Protein AF-D7KYN3-F1 (afdb_monomer)

Organism: Arabidopsis lyrata subsp. lyrata (NCBI:txid81972)

Secondary structure (DSSP, 8-state):
------B-TTT-PBPPHHHHHS--TTSTTS-GGGS-SS-EE-TT--SSGGGSEEP---SB---TT--SSPPGGGBTTT-SPPPTT---SSHHHHHHTTS---SS-SEEEETTTEEEEEPPP-

InterPro domains:
  IPR015947 PUA-like superfamily [SSF88697] (54-117)
  IPR036987 SRA-YDG superfamily [G3DSA:2.30.280.10] (49-119)
  IP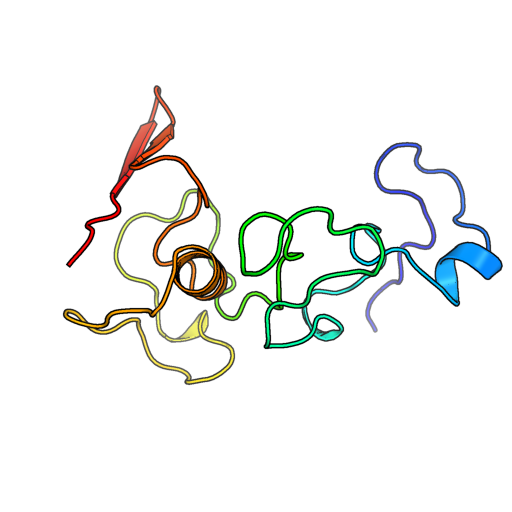R045134 UHRF1/2-like [PTHR14140] (3-115)

Structure (mmCIF, N/CA/C/O backbone):
data_AF-D7KYN3-F1
#
_entry.id   AF-D7KYN3-F1
#
loop_
_atom_site.group_PDB
_atom_site.id
_atom_site.type_symbol
_atom_site.label_atom_id
_atom_site.label_alt_id
_atom_site.label_comp_id
_atom_site.label_asym_id
_atom_site.label_entity_id
_atom_site.label_seq_id
_atom_site.pdbx_PDB_ins_code
_atom_site.Cartn_x
_atom_site.Cartn_y
_atom_site.Cartn_z
_atom_site.occupancy
_atom_site.B_iso_or_equiv
_atom_site.auth_seq_id
_atom_site.auth_comp_id
_atom_site.auth_asym_id
_atom_site.auth_atom_id
_atom_site.pdbx_PDB_model_num
ATOM 1 N N . MET A 1 1 ? 6.213 -23.907 14.308 1.00 33.41 1 MET A N 1
ATOM 2 C CA . MET A 1 1 ? 7.675 -23.742 14.150 1.00 33.41 1 MET A CA 1
ATOM 3 C C . MET A 1 1 ? 7.913 -22.512 13.277 1.00 33.41 1 MET A C 1
ATOM 5 O O . MET A 1 1 ? 7.713 -22.600 12.079 1.00 33.41 1 MET A O 1
ATOM 9 N N . GLY A 1 2 ? 8.235 -21.353 13.855 1.00 41.03 2 GLY A N 1
ATOM 10 C CA . GLY A 1 2 ? 8.515 -20.121 13.103 1.00 41.03 2 GLY A CA 1
ATOM 11 C C . GLY A 1 2 ? 9.428 -19.239 13.943 1.00 41.03 2 GLY A C 1
ATOM 12 O O . GLY A 1 2 ? 9.039 -18.800 15.024 1.00 41.03 2 GLY A O 1
ATOM 13 N N . GLN A 1 3 ? 10.686 -19.107 13.533 1.00 40.59 3 GLN A N 1
ATOM 14 C CA . GLN A 1 3 ? 11.746 -18.542 14.364 1.00 40.59 3 GLN A CA 1
ATOM 15 C C . GLN A 1 3 ? 11.530 -17.036 14.585 1.00 40.59 3 GLN A C 1
ATOM 17 O O . GLN A 1 3 ? 11.563 -16.233 13.656 1.00 40.59 3 GLN A O 1
ATOM 22 N N . ARG A 1 4 ? 11.307 -16.662 15.852 1.00 51.38 4 ARG A N 1
ATOM 23 C CA . ARG A 1 4 ? 11.322 -15.280 16.343 1.00 51.38 4 ARG A CA 1
ATOM 24 C C . ARG A 1 4 ? 12.756 -14.769 16.272 1.00 51.38 4 ARG A C 1
ATOM 26 O O . ARG A 1 4 ? 13.545 -15.055 17.174 1.00 51.38 4 ARG A O 1
ATOM 33 N N . ASN A 1 5 ? 13.107 -14.001 15.250 1.00 56.03 5 ASN A N 1
ATOM 34 C CA . ASN A 1 5 ? 14.398 -13.322 15.244 1.00 56.03 5 ASN A CA 1
ATOM 35 C C . ASN A 1 5 ? 14.364 -12.218 16.311 1.00 56.03 5 ASN A C 1
ATOM 37 O O . ASN A 1 5 ? 13.915 -11.105 16.060 1.00 56.03 5 ASN A O 1
ATOM 41 N N . ARG A 1 6 ? 14.824 -12.539 17.532 1.00 62.91 6 ARG A N 1
ATOM 42 C CA . ARG A 1 6 ? 14.984 -11.610 18.670 1.00 62.91 6 ARG A CA 1
ATOM 43 C C . ARG A 1 6 ? 16.110 -10.594 18.434 1.00 62.91 6 ARG A C 1
ATOM 45 O O . ARG A 1 6 ? 16.716 -10.121 19.388 1.00 62.91 6 ARG A O 1
ATOM 52 N N . SER A 1 7 ? 16.437 -10.283 17.186 1.00 65.50 7 SER A N 1
ATOM 53 C CA . SER A 1 7 ? 17.517 -9.386 16.801 1.00 65.50 7 SER A CA 1
ATOM 54 C C . SER A 1 7 ? 16.970 -8.203 16.007 1.00 65.50 7 SER A C 1
ATOM 56 O O . SER A 1 7 ? 16.038 -8.324 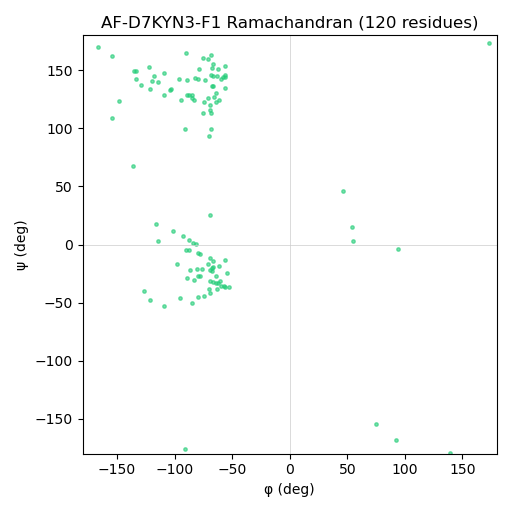15.215 1.00 65.50 7 SER A O 1
ATOM 58 N N . CYS A 1 8 ? 17.520 -7.018 16.254 1.00 57.97 8 CYS A N 1
ATOM 59 C CA . CYS A 1 8 ? 17.110 -5.791 15.584 1.00 57.97 8 CYS A CA 1
ATOM 60 C C . CYS A 1 8 ? 17.441 -5.865 14.084 1.00 57.97 8 CYS A C 1
ATOM 62 O O . CYS A 1 8 ? 18.595 -6.074 13.724 1.00 57.97 8 CYS A O 1
ATOM 64 N N . GLY A 1 9 ? 16.469 -5.622 13.198 1.00 59.72 9 GLY A N 1
ATOM 65 C CA . GLY A 1 9 ? 16.683 -5.666 11.741 1.00 59.72 9 GLY A CA 1
ATOM 66 C C . GLY A 1 9 ? 17.710 -4.655 11.201 1.00 59.72 9 GLY A C 1
ATOM 67 O O . GLY A 1 9 ? 18.234 -4.847 10.111 1.00 59.72 9 GLY A O 1
ATOM 68 N N . THR A 1 10 ? 18.033 -3.604 11.964 1.00 55.38 10 THR A N 1
ATOM 69 C CA . THR A 1 10 ? 18.991 -2.557 11.564 1.00 55.38 10 THR A CA 1
ATOM 70 C C . THR A 1 10 ? 20.400 -2.806 12.097 1.00 55.38 10 THR A C 1
ATOM 72 O O . THR A 1 10 ? 21.364 -2.685 11.353 1.00 55.38 10 THR A O 1
ATOM 75 N N . CYS A 1 11 ? 20.540 -3.154 13.379 1.00 70.38 11 CYS A N 1
ATOM 76 C CA . CYS A 1 11 ? 21.850 -3.300 14.028 1.00 70.38 11 CYS A CA 1
ATOM 77 C C . CYS A 1 11 ? 22.183 -4.734 14.460 1.00 70.38 11 CYS A C 1
ATOM 79 O O . CYS A 1 11 ? 23.226 -4.956 15.063 1.00 70.38 11 CYS A O 1
ATOM 81 N N . ARG A 1 12 ? 21.308 -5.707 14.169 1.00 65.56 12 ARG A N 1
ATOM 82 C CA . ARG A 1 12 ? 21.434 -7.146 14.479 1.00 65.56 12 ARG A CA 1
ATOM 83 C C . ARG A 1 12 ? 21.667 -7.502 15.954 1.00 65.56 12 ARG A C 1
ATOM 85 O O . ARG A 1 12 ? 21.785 -8.681 16.274 1.00 65.56 12 ARG A O 1
ATOM 92 N N . SER A 1 13 ? 21.672 -6.526 16.859 1.00 73.19 13 SER A N 1
ATOM 93 C CA . SER A 1 13 ? 21.781 -6.748 18.299 1.00 73.19 13 SER A CA 1
ATOM 94 C C . SER A 1 13 ? 20.541 -7.443 18.851 1.00 73.19 13 SER A C 1
ATOM 96 O O . SER A 1 13 ? 19.441 -7.292 18.313 1.00 73.19 13 SER A O 1
ATOM 98 N N . VAL A 1 14 ? 20.710 -8.196 19.940 1.00 74.25 14 VAL A N 1
ATOM 99 C CA . VAL A 1 14 ? 19.592 -8.832 20.648 1.00 74.25 14 VAL A CA 1
ATOM 100 C C . VAL A 1 14 ? 18.650 -7.745 21.167 1.00 74.25 14 VAL A C 1
ATOM 102 O O . VAL A 1 14 ? 19.065 -6.821 21.870 1.00 74.25 14 VAL A O 1
ATOM 105 N N . VAL A 1 15 ? 17.373 -7.831 20.798 1.00 67.00 15 VAL A N 1
ATOM 106 C CA . VAL A 1 15 ? 16.354 -6.894 21.257 1.00 67.00 15 VAL A CA 1
ATOM 107 C C . VAL A 1 15 ? 16.086 -7.161 22.732 1.00 67.00 15 VAL A C 1
ATOM 109 O O . VAL A 1 15 ? 15.797 -8.288 23.130 1.00 67.00 15 VAL A O 1
ATOM 112 N N . ARG A 1 16 ? 16.189 -6.106 23.545 1.00 67.19 16 ARG A N 1
ATOM 113 C CA . ARG A 1 16 ? 15.910 -6.174 24.982 1.00 67.19 16 ARG A CA 1
ATOM 114 C C . ARG A 1 16 ? 14.483 -6.652 25.231 1.00 67.19 16 ARG A C 1
ATOM 116 O O . ARG A 1 16 ? 13.560 -6.260 24.523 1.00 67.19 16 ARG A O 1
ATOM 123 N N . GLU A 1 17 ? 14.299 -7.436 26.284 1.00 67.19 17 GLU A N 1
ATOM 124 C CA . GLU A 1 17 ? 13.015 -8.052 26.638 1.00 67.19 17 GLU A CA 1
ATOM 125 C C . GLU A 1 17 ? 11.916 -7.006 26.886 1.00 67.19 17 GLU A C 1
ATOM 127 O O . GLU A 1 17 ? 10.792 -7.170 26.425 1.00 67.19 17 GLU A O 1
ATOM 132 N N . SER A 1 18 ? 12.278 -5.854 27.461 1.00 65.62 18 SER A N 1
ATOM 133 C CA . SER A 1 18 ? 11.396 -4.686 27.613 1.00 65.62 18 SER A CA 1
ATOM 134 C C . SER A 1 18 ? 10.941 -4.059 26.289 1.00 65.62 18 SER A C 1
ATOM 136 O O . SER A 1 18 ? 9.878 -3.451 26.216 1.00 65.62 18 SER A O 1
ATOM 138 N N . MET A 1 19 ? 11.737 -4.198 25.227 1.00 62.06 19 MET A N 1
ATOM 139 C CA . MET A 1 19 ? 11.387 -3.751 23.876 1.00 62.06 19 MET A CA 1
ATOM 140 C C . MET A 1 19 ? 10.594 -4.815 23.108 1.00 62.06 19 MET A C 1
ATOM 142 O O . MET A 1 19 ? 9.904 -4.471 22.155 1.00 62.06 19 MET A O 1
ATOM 146 N N . ALA A 1 20 ? 10.693 -6.085 23.505 1.00 60.62 20 ALA A N 1
ATOM 147 C CA . ALA A 1 20 ? 9.897 -7.179 22.957 1.00 60.62 20 ALA A CA 1
ATOM 148 C C . ALA A 1 20 ? 8.508 -7.274 23.611 1.00 60.62 20 ALA A C 1
ATOM 150 O O . ALA A 1 20 ? 7.561 -7.679 22.945 1.00 60.62 20 ALA A O 1
ATOM 151 N N . SER A 1 21 ? 8.377 -6.887 24.886 1.00 62.75 21 SER A N 1
ATOM 152 C CA . SER A 1 21 ? 7.103 -6.862 25.616 1.00 62.75 21 SER A CA 1
ATOM 153 C C . SER A 1 21 ? 6.241 -5.637 25.298 1.00 62.75 21 SER A C 1
ATOM 155 O O . SER A 1 21 ? 5.020 -5.721 25.386 1.00 62.75 21 SER A O 1
ATOM 157 N N . ASN A 1 22 ? 6.853 -4.517 24.896 1.00 59.22 22 ASN A N 1
ATOM 158 C CA . ASN A 1 22 ? 6.144 -3.327 24.419 1.00 59.22 22 ASN A CA 1
ATOM 159 C C . ASN A 1 22 ? 6.813 -2.753 23.152 1.00 59.22 22 ASN A C 1
ATOM 161 O O . ASN A 1 22 ? 7.457 -1.694 23.191 1.00 59.22 22 ASN A O 1
ATOM 165 N N . PRO A 1 23 ? 6.750 -3.486 22.025 1.00 57.69 23 PRO A N 1
ATOM 166 C CA . PRO A 1 23 ? 7.386 -3.059 20.794 1.00 57.69 23 PRO A CA 1
ATOM 167 C C . PRO A 1 23 ? 6.695 -1.803 20.265 1.00 57.69 23 PRO A C 1
ATOM 169 O O . PRO A 1 23 ? 5.470 -1.699 20.214 1.00 57.69 23 PRO A O 1
ATOM 172 N N . ARG A 1 24 ? 7.489 -0.824 19.815 1.00 56.53 24 ARG A N 1
ATOM 173 C CA . ARG A 1 24 ? 6.944 0.263 18.986 1.00 56.53 24 ARG A CA 1
ATOM 174 C C . ARG A 1 24 ? 6.270 -0.372 17.769 1.00 56.53 24 ARG A C 1
ATOM 176 O O . ARG A 1 24 ? 6.798 -1.330 17.230 1.00 56.53 24 ARG A O 1
ATOM 183 N N . ILE A 1 25 ? 5.170 0.185 17.277 1.00 53.47 25 ILE A N 1
ATOM 184 C CA . ILE A 1 25 ? 4.396 -0.446 16.187 1.00 53.47 25 ILE A CA 1
ATOM 185 C C . ILE A 1 25 ? 5.180 -0.492 14.853 1.00 53.47 25 ILE A C 1
ATOM 187 O O . ILE A 1 25 ? 4.923 -1.314 13.977 1.00 53.47 25 ILE A O 1
ATOM 191 N N . THR A 1 26 ? 6.215 0.342 14.724 1.00 48.91 26 THR A N 1
ATOM 192 C CA . THR A 1 26 ? 7.230 0.306 13.655 1.00 48.91 26 THR A CA 1
ATOM 193 C C . THR A 1 26 ? 8.424 -0.613 13.941 1.00 48.91 26 THR A C 1
ATOM 195 O O . THR A 1 26 ? 9.377 -0.635 13.166 1.00 48.91 26 THR A O 1
ATOM 198 N N . CYS A 1 27 ? 8.422 -1.355 15.048 1.00 54.03 27 CYS A N 1
ATOM 199 C CA . CYS A 1 27 ? 9.476 -2.305 15.370 1.00 54.03 27 CYS A CA 1
ATOM 200 C C . CYS A 1 27 ? 9.438 -3.466 14.364 1.00 54.03 27 CYS A C 1
ATOM 202 O O . CYS A 1 27 ? 8.359 -4.005 14.115 1.00 54.03 27 CYS A O 1
ATOM 204 N N . PRO A 1 28 ? 10.596 -3.914 13.841 1.00 54.38 28 PRO A N 1
ATOM 205 C CA . PRO A 1 28 ? 10.688 -5.110 12.999 1.00 54.38 28 PRO A CA 1
ATOM 206 C C . PRO A 1 28 ? 10.143 -6.391 13.651 1.00 54.38 28 PRO A C 1
ATOM 208 O O . PRO A 1 28 ? 9.981 -7.395 12.970 1.00 54.38 28 PRO A O 1
ATOM 211 N N . LEU A 1 29 ? 9.895 -6.366 14.966 1.00 54.00 29 LEU A N 1
ATOM 212 C CA . LEU A 1 29 ? 9.338 -7.481 15.727 1.00 54.00 29 LEU A CA 1
ATOM 213 C C . LEU A 1 29 ? 7.814 -7.612 15.614 1.00 54.00 29 LEU A C 1
ATOM 215 O O . LEU A 1 29 ? 7.298 -8.689 15.893 1.00 54.00 29 LEU A O 1
ATOM 219 N N . CYS A 1 30 ? 7.094 -6.546 15.247 1.00 60.97 30 CYS A N 1
ATOM 220 C CA . CYS A 1 30 ? 5.644 -6.617 15.076 1.00 60.97 30 CYS A CA 1
ATOM 221 C C . CYS A 1 30 ? 5.330 -7.333 13.763 1.00 60.97 30 CYS A C 1
ATOM 223 O O . CYS A 1 30 ? 5.611 -6.797 12.684 1.00 60.97 30 CYS A O 1
ATOM 225 N N . LEU A 1 31 ? 4.731 -8.521 13.857 1.00 69.81 31 LEU A N 1
ATOM 226 C CA . LEU A 1 31 ? 4.250 -9.240 12.686 1.00 69.81 31 LEU A CA 1
ATOM 227 C C . LEU A 1 31 ? 3.087 -8.469 12.059 1.00 69.81 31 LEU A C 1
ATOM 229 O O . LEU A 1 31 ? 2.394 -7.693 12.717 1.00 69.81 31 LEU A O 1
ATOM 233 N N . ASN A 1 32 ? 2.875 -8.680 10.763 1.00 76.38 32 ASN A N 1
ATOM 234 C CA . ASN A 1 32 ? 1.755 -8.071 10.053 1.00 76.38 32 ASN A CA 1
ATOM 235 C C . ASN A 1 32 ? 0.400 -8.437 10.690 1.00 76.38 32 ASN A C 1
ATOM 237 O O . ASN A 1 32 ? -0.484 -7.591 10.775 1.00 76.38 32 ASN A O 1
ATOM 241 N N . GLU A 1 33 ? 0.290 -9.666 11.194 1.00 75.06 33 GLU A N 1
ATOM 242 C CA . GLU A 1 33 ? -0.895 -10.222 11.859 1.00 75.06 33 GLU A CA 1
ATOM 243 C C . GLU A 1 33 ? -1.252 -9.508 13.166 1.00 75.06 33 GLU A C 1
ATOM 245 O O . GLU A 1 33 ? -2.428 -9.353 13.480 1.00 75.06 33 GLU A O 1
ATOM 250 N N . ASP A 1 34 ? -0.247 -9.014 13.894 1.00 75.94 34 ASP A N 1
ATOM 251 C CA . ASP A 1 34 ? -0.440 -8.310 15.166 1.00 75.94 34 ASP A CA 1
ATOM 252 C C . ASP A 1 34 ? -0.873 -6.850 14.959 1.00 75.94 34 ASP A C 1
ATOM 254 O O . ASP A 1 34 ? -1.170 -6.127 15.915 1.00 75.94 34 ASP A O 1
ATOM 258 N N . ARG A 1 35 ? -0.868 -6.367 13.708 1.00 76.88 35 ARG A N 1
ATOM 259 C CA . ARG A 1 35 ? -1.272 -4.997 13.404 1.00 76.88 35 ARG A CA 1
ATOM 260 C C . ARG A 1 35 ? -2.794 -4.891 13.371 1.00 76.88 35 ARG A C 1
ATOM 262 O O . ARG A 1 35 ? -3.469 -5.763 12.830 1.00 76.88 35 ARG A O 1
ATOM 269 N N . PRO A 1 36 ? -3.355 -3.778 13.864 1.00 82.62 36 PRO A N 1
ATOM 270 C CA . PRO A 1 36 ? -4.785 -3.545 13.752 1.00 82.62 36 PRO A CA 1
ATOM 271 C C . PRO A 1 36 ? -5.204 -3.424 12.281 1.00 82.62 36 PRO A C 1
ATOM 273 O O . PRO A 1 36 ? -4.496 -2.838 11.456 1.00 82.62 36 PRO A O 1
ATOM 276 N N . GLU A 1 37 ? -6.401 -3.916 11.968 1.00 82.50 37 GLU A N 1
ATOM 277 C CA . GLU A 1 3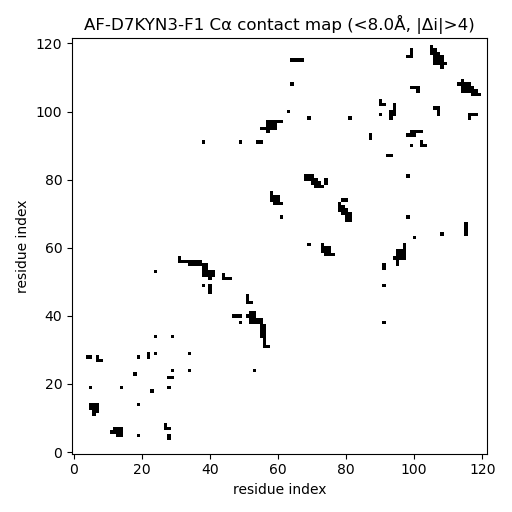7 ? -7.036 -3.774 10.649 1.00 82.50 37 GLU A CA 1
ATOM 278 C C . GLU A 1 37 ? -7.432 -2.332 10.328 1.00 82.50 37 GLU A C 1
ATOM 280 O O . GLU A 1 37 ? -7.640 -1.983 9.162 1.00 82.50 37 GLU A O 1
ATOM 285 N N . LYS A 1 38 ? -7.565 -1.486 11.366 1.00 81.88 38 LYS A N 1
ATOM 286 C CA . LYS A 1 38 ? -7.895 -0.057 11.265 1.00 81.88 38 LYS A CA 1
ATOM 287 C C . LYS A 1 38 ? -6.719 0.865 11.612 1.00 81.88 38 LYS A C 1
ATOM 289 O O . LYS A 1 38 ? -5.815 0.512 12.354 1.00 81.88 38 LYS A O 1
ATOM 294 N N . ALA A 1 39 ? -6.685 2.023 10.954 1.00 79.94 39 ALA A N 1
ATOM 295 C CA . ALA A 1 39 ? -5.553 2.943 10.937 1.00 79.94 39 ALA A CA 1
ATOM 296 C C . ALA A 1 39 ? -5.780 3.740 12.173 1.00 79.94 39 ALA A C 1
ATOM 298 O O . ALA A 1 39 ? -6.868 4.276 12.380 1.00 79.94 39 ALA A O 1
ATOM 299 N N . PHE A 1 40 ? -4.753 3.757 12.985 1.00 81.19 40 PHE A N 1
ATOM 300 C CA . PHE A 1 40 ? -4.827 4.331 14.292 1.00 81.19 40 PHE A CA 1
ATOM 301 C C . PHE A 1 40 ? -3.836 5.479 14.335 1.00 81.19 40 PHE A C 1
ATOM 303 O O . PHE A 1 40 ? -2.767 5.471 13.712 1.00 81.19 40 PHE A O 1
ATOM 310 N N . THR A 1 41 ? -4.226 6.505 15.064 1.00 81.38 41 THR A N 1
ATOM 311 C CA . THR A 1 41 ? -3.335 7.579 15.458 1.00 81.38 41 THR A CA 1
ATOM 312 C C . THR A 1 41 ? -2.701 7.195 16.783 1.00 81.38 41 THR A C 1
ATOM 314 O O . THR A 1 41 ? -3.349 6.613 17.649 1.00 81.38 41 THR A O 1
ATOM 317 N N . THR A 1 42 ? -1.422 7.508 16.944 1.00 80.88 42 THR A N 1
ATOM 318 C CA . THR A 1 42 ? -0.760 7.404 18.249 1.00 80.88 42 THR A CA 1
ATOM 319 C C . THR A 1 42 ? -0.893 8.726 18.995 1.00 80.88 42 THR A C 1
ATOM 321 O O . THR A 1 42 ? -1.154 9.755 18.378 1.00 80.88 42 THR A O 1
ATOM 324 N N . GLU A 1 43 ? -0.633 8.732 20.301 1.00 80.25 43 GLU A N 1
ATOM 325 C CA . GLU A 1 43 ? -0.576 9.957 21.118 1.00 80.25 43 GLU A CA 1
ATOM 326 C C . GLU A 1 43 ? 0.408 11.008 20.558 1.00 80.25 43 GLU A C 1
ATOM 328 O O . GLU A 1 43 ? 0.242 12.208 20.740 1.00 80.25 43 GLU A O 1
ATOM 333 N N . ARG A 1 44 ? 1.418 10.573 19.792 1.00 78.88 44 ARG A N 1
ATOM 334 C CA . ARG A 1 44 ? 2.395 11.455 19.133 1.00 78.88 44 ARG A CA 1
ATOM 335 C C . ARG A 1 44 ? 1.866 12.127 17.862 1.00 78.88 44 ARG A C 1
ATOM 337 O O . ARG A 1 44 ? 2.576 12.946 17.270 1.00 78.88 44 ARG A O 1
ATOM 344 N N . ALA A 1 45 ? 0.685 11.744 17.381 1.00 82.25 45 ALA A N 1
ATOM 345 C CA . ALA A 1 45 ? 0.115 12.290 16.160 1.00 82.25 45 ALA A CA 1
ATOM 346 C C . ALA A 1 45 ? -0.260 13.762 16.372 1.00 82.25 45 ALA A C 1
ATOM 348 O O . ALA A 1 45 ? -1.168 14.090 17.125 1.00 82.25 45 ALA A O 1
ATOM 349 N N . LYS A 1 46 ? 0.443 14.659 15.674 1.00 85.12 46 LYS A N 1
ATOM 350 C CA . LYS A 1 46 ? 0.204 16.108 15.771 1.00 85.12 46 LYS A CA 1
ATOM 351 C C . LYS A 1 46 ? -1.010 16.576 14.976 1.00 85.12 46 LYS A C 1
ATOM 353 O O . LYS A 1 46 ? -1.570 17.620 15.287 1.00 85.12 46 LYS A O 1
ATOM 358 N N . LYS A 1 47 ? -1.371 15.857 13.909 1.00 83.62 47 LYS A N 1
ATOM 359 C CA . LYS A 1 47 ? -2.507 16.205 13.052 1.00 83.62 47 LYS A CA 1
ATOM 360 C C . LYS A 1 47 ? -3.587 15.134 13.163 1.00 83.62 47 LYS A C 1
ATOM 362 O O . LYS A 1 47 ? -3.243 13.948 13.168 1.00 83.62 47 LYS A O 1
ATOM 367 N N . PRO A 1 48 ? -4.866 15.539 13.207 1.00 79.38 48 PRO A N 1
ATOM 368 C CA . PRO A 1 48 ? -5.971 14.598 13.196 1.00 79.38 48 PRO A CA 1
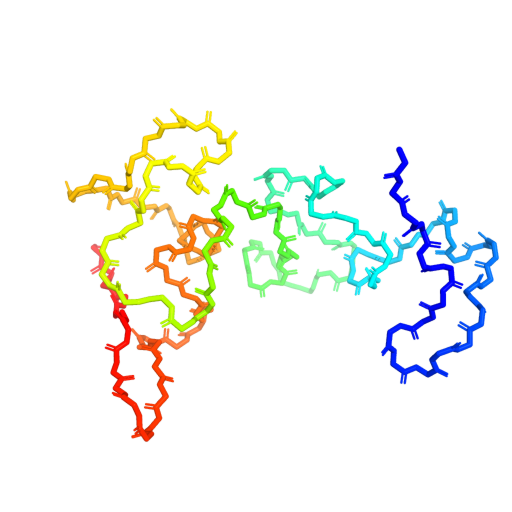ATOM 369 C C . PRO A 1 48 ? -6.091 13.889 11.838 1.00 79.38 48 PRO A C 1
ATOM 371 O O . PRO A 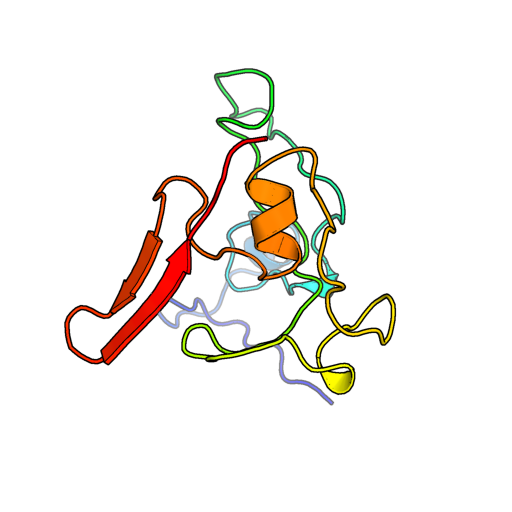1 48 ? -5.564 14.334 10.813 1.00 79.38 48 PRO A O 1
ATOM 374 N N . GLY A 1 49 ? -6.824 12.776 11.835 1.00 79.25 49 GLY A N 1
ATOM 375 C CA . GLY A 1 49 ? -7.088 11.981 10.638 1.00 79.25 49 GLY A CA 1
ATOM 376 C C . GLY A 1 49 ? -5.893 11.143 10.175 1.00 79.25 49 GLY A C 1
ATOM 377 O O . GLY A 1 49 ? -5.013 10.773 10.948 1.00 79.25 49 GLY A O 1
ATOM 378 N N . ASN A 1 50 ? -5.864 10.828 8.878 1.00 76.44 50 ASN A N 1
ATOM 379 C CA . ASN A 1 50 ? -4.939 9.837 8.314 1.00 76.44 50 ASN A CA 1
ATOM 380 C C . ASN A 1 50 ? -3.540 10.379 7.973 1.00 76.44 50 ASN A C 1
ATOM 382 O O . ASN A 1 50 ? -2.710 9.634 7.464 1.00 76.44 50 ASN A O 1
ATOM 386 N N . VAL A 1 51 ? -3.263 11.661 8.229 1.00 77.31 51 VAL A N 1
ATOM 387 C CA . VAL A 1 51 ? -1.986 12.299 7.852 1.00 77.31 51 VAL A CA 1
ATOM 388 C C . VAL A 1 51 ? -0.825 11.784 8.703 1.00 77.31 51 VAL A C 1
ATOM 390 O O . VAL A 1 51 ? 0.274 11.578 8.200 1.00 77.31 51 VAL A O 1
ATOM 393 N N . ASN A 1 52 ? -1.081 11.561 9.993 1.00 78.69 52 ASN A N 1
ATOM 394 C CA . ASN A 1 52 ? -0.115 11.037 10.959 1.00 78.69 52 ASN A CA 1
ATOM 395 C C . ASN A 1 52 ? -0.543 9.670 11.517 1.00 78.69 52 ASN A C 1
ATOM 397 O O . ASN A 1 52 ? -0.048 9.250 12.564 1.00 78.69 52 ASN A O 1
ATOM 401 N N . ALA A 1 53 ? -1.471 8.990 10.839 1.00 81.75 53 ALA A N 1
ATOM 402 C CA . ALA A 1 53 ? -1.892 7.652 11.221 1.00 81.75 53 ALA A CA 1
ATOM 403 C C . ALA A 1 53 ? -0.806 6.628 10.873 1.00 81.75 53 ALA A C 1
ATOM 405 O O . ALA A 1 53 ? -0.143 6.719 9.838 1.00 81.75 53 ALA A O 1
ATOM 406 N N . SER A 1 54 ? -0.629 5.645 11.749 1.00 76.44 54 SER A N 1
ATOM 407 C CA . SER A 1 54 ? 0.274 4.528 11.502 1.00 76.44 54 SER A CA 1
ATOM 408 C C . SER A 1 54 ? -0.358 3.501 10.564 1.00 76.44 54 SER A C 1
ATOM 410 O O . SER A 1 54 ? -1.582 3.356 10.483 1.00 76.44 54 SER A O 1
ATOM 412 N N . SER A 1 55 ? 0.509 2.808 9.824 1.00 67.75 55 SER A N 1
ATOM 413 C CA . SER A 1 55 ? 0.111 1.783 8.869 1.00 67.75 55 SER A CA 1
ATOM 414 C C . SER A 1 55 ? -0.496 0.568 9.572 1.00 67.75 55 SER A C 1
ATOM 416 O O . SER A 1 55 ? -0.123 0.202 10.686 1.00 67.75 55 SER A O 1
ATOM 418 N N . ARG A 1 56 ? -1.477 -0.027 8.898 1.00 74.94 56 ARG A N 1
ATOM 419 C CA . ARG A 1 56 ? -2.291 -1.141 9.387 1.00 74.94 56 ARG A CA 1
ATOM 420 C C . ARG A 1 56 ? -1.690 -2.490 9.001 1.00 74.94 56 ARG A C 1
ATOM 422 O O . ARG A 1 56 ? -0.627 -2.544 8.371 1.00 74.94 56 ARG A O 1
ATOM 429 N N . ARG A 1 57 ? -2.414 -3.557 9.335 1.00 85.00 57 ARG A N 1
ATOM 430 C CA . ARG A 1 57 ? -2.251 -4.872 8.714 1.00 85.00 57 ARG A CA 1
ATOM 431 C C . ARG A 1 57 ? -2.421 -4.778 7.199 1.00 85.00 57 ARG A C 1
ATOM 433 O O . ARG A 1 57 ? -3.327 -4.116 6.705 1.00 85.00 57 ARG A O 1
ATOM 440 N N . ILE A 1 58 ? -1.515 -5.418 6.481 1.00 86.00 58 ILE A N 1
ATOM 441 C CA . ILE A 1 58 ? -1.555 -5.597 5.034 1.00 86.00 58 ILE A CA 1
ATOM 442 C C . ILE A 1 58 ? -2.359 -6.870 4.760 1.00 86.00 58 ILE A C 1
ATOM 444 O O . ILE A 1 58 ? -2.065 -7.901 5.357 1.00 86.00 58 ILE A O 1
ATOM 448 N N . PHE A 1 59 ? -3.363 -6.803 3.891 1.00 86.69 59 PHE A N 1
ATOM 449 C CA . PHE A 1 59 ? -4.234 -7.945 3.588 1.00 86.69 59 PHE A CA 1
ATOM 450 C C . PHE A 1 59 ? -3.707 -8.797 2.438 1.00 86.69 59 PHE A C 1
ATOM 452 O O . PHE A 1 59 ? -3.927 -10.006 2.425 1.00 86.69 59 PHE A O 1
ATOM 459 N N . VAL A 1 60 ? -2.978 -8.164 1.518 1.00 87.00 60 VAL A N 1
ATOM 460 C CA . VAL A 1 60 ? -2.438 -8.816 0.328 1.00 87.00 60 VAL A CA 1
ATOM 461 C C . VAL A 1 60 ? -0.920 -8.962 0.424 1.00 87.00 60 VAL A C 1
ATOM 463 O O . VAL A 1 60 ? -0.199 -7.987 0.679 1.00 87.00 60 VAL A O 1
ATOM 466 N N . THR A 1 61 ? -0.426 -10.178 0.200 1.00 84.62 61 THR A N 1
ATOM 467 C CA . THR A 1 61 ? 0.989 -10.548 0.380 1.00 84.62 61 THR A CA 1
ATOM 468 C C . THR A 1 61 ? 1.866 -10.427 -0.863 1.00 84.62 61 THR A C 1
ATOM 470 O O . THR A 1 61 ? 3.047 -10.765 -0.788 1.00 84.62 61 THR A O 1
ATOM 473 N N . ILE A 1 62 ? 1.346 -9.869 -1.961 1.00 86.94 62 ILE A N 1
ATOM 474 C CA . ILE A 1 62 ? 2.099 -9.746 -3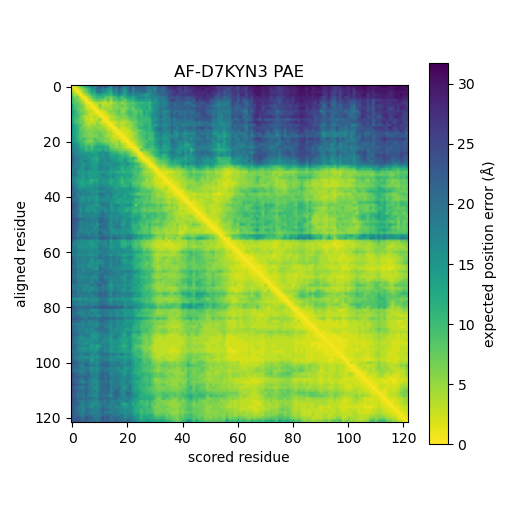.214 1.00 86.94 62 ILE A CA 1
ATOM 475 C C . ILE A 1 62 ? 3.436 -8.991 -3.058 1.00 86.94 62 ILE A C 1
ATOM 477 O O . ILE A 1 62 ? 3.531 -8.023 -2.281 1.00 86.94 62 ILE A O 1
ATOM 481 N N . PRO A 1 63 ? 4.465 -9.383 -3.834 1.00 85.69 63 PRO A N 1
ATOM 482 C CA . PRO A 1 63 ? 5.707 -8.629 -3.963 1.00 85.69 63 PRO A CA 1
ATOM 483 C C . PRO A 1 63 ? 5.479 -7.178 -4.419 1.00 85.69 63 PRO A C 1
ATOM 485 O O . PRO A 1 63 ? 4.494 -6.858 -5.084 1.00 85.69 63 PRO A O 1
ATOM 488 N N . LEU A 1 64 ? 6.402 -6.272 -4.071 1.00 82.94 64 LEU A N 1
ATOM 489 C CA . LEU A 1 64 ? 6.303 -4.856 -4.471 1.00 82.94 64 LEU A CA 1
ATOM 490 C C . LEU A 1 64 ? 6.542 -4.626 -5.969 1.00 82.94 64 LEU A C 1
ATOM 492 O O . LEU A 1 64 ? 6.226 -3.554 -6.472 1.00 82.94 64 LEU A O 1
ATOM 496 N N . ASP A 1 65 ? 7.122 -5.603 -6.649 1.00 86.19 65 ASP A N 1
ATOM 497 C CA . ASP A 1 65 ? 7.426 -5.641 -8.075 1.00 86.19 65 ASP A CA 1
ATOM 498 C C . ASP A 1 65 ? 6.417 -6.483 -8.874 1.00 86.19 65 ASP A C 1
ATOM 500 O O . ASP A 1 65 ? 6.647 -6.763 -10.049 1.00 86.19 65 ASP A O 1
ATOM 504 N N . HIS A 1 66 ? 5.289 -6.861 -8.264 1.00 88.62 66 HIS A N 1
ATOM 505 C CA . HIS A 1 66 ? 4.232 -7.629 -8.921 1.00 88.62 66 HIS A CA 1
ATOM 506 C C . HIS A 1 66 ? 3.498 -6.805 -9.984 1.00 88.62 66 HIS A C 1
ATOM 508 O O . HIS A 1 66 ? 2.862 -5.796 -9.673 1.00 88.62 66 HIS A O 1
ATOM 514 N N . PHE A 1 67 ? 3.544 -7.269 -11.234 1.00 88.31 67 PHE A N 1
ATOM 515 C CA . PHE A 1 67 ? 2.782 -6.694 -12.342 1.00 88.31 67 PHE A CA 1
ATOM 516 C C . PHE A 1 67 ? 1.484 -7.457 -12.577 1.00 88.31 67 PHE A C 1
ATOM 518 O O . PHE A 1 67 ? 1.447 -8.685 -12.558 1.00 88.31 67 PHE A O 1
ATOM 525 N N . GLY A 1 68 ? 0.441 -6.706 -12.920 1.00 89.06 68 GLY A N 1
ATOM 526 C CA . GLY A 1 68 ? -0.855 -7.258 -13.286 1.00 89.06 68 GLY A CA 1
ATOM 527 C C . GLY A 1 68 ? -1.821 -7.384 -12.105 1.00 89.06 68 GLY A C 1
ATOM 528 O O . GLY A 1 68 ? -1.602 -6.791 -11.046 1.00 89.06 68 GLY A O 1
ATOM 529 N N . PRO A 1 69 ? -2.942 -8.096 -12.306 1.00 88.81 69 PRO A N 1
ATOM 530 C CA . PRO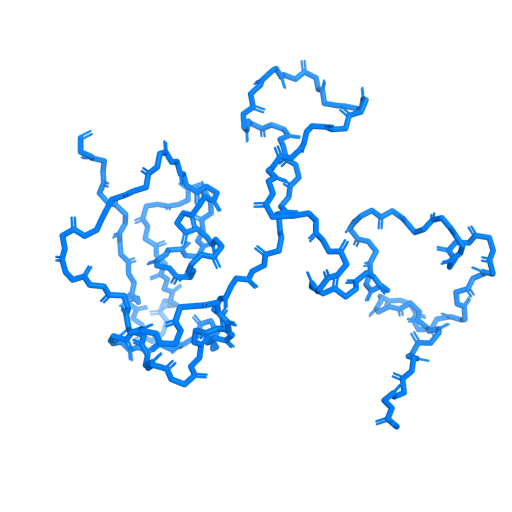 A 1 69 ? -3.969 -8.264 -11.287 1.00 88.81 69 PRO A CA 1
ATOM 531 C C . PRO A 1 69 ? -3.444 -8.989 -10.047 1.00 88.81 69 PRO A C 1
ATOM 533 O O . PRO A 1 69 ? -2.546 -9.828 -10.130 1.00 88.81 69 PRO A O 1
ATOM 536 N N . ILE A 1 70 ? -4.038 -8.679 -8.897 1.00 88.81 70 ILE A N 1
ATOM 537 C CA . ILE A 1 70 ? -3.746 -9.387 -7.651 1.00 88.81 70 ILE A CA 1
ATOM 538 C C . ILE A 1 70 ? -4.420 -10.761 -7.713 1.00 88.81 70 ILE A C 1
ATOM 540 O O . ILE A 1 70 ? -5.638 -10.807 -7.922 1.00 88.81 70 ILE A O 1
ATOM 544 N N . PRO A 1 71 ? -3.659 -11.857 -7.567 1.00 84.19 71 PRO A N 1
ATOM 545 C CA . PRO A 1 71 ? -4.205 -13.198 -7.656 1.00 84.19 71 PRO A CA 1
ATOM 546 C C . PRO A 1 71 ? -4.979 -13.548 -6.379 1.00 84.19 71 PRO A C 1
ATOM 548 O O . PRO A 1 71 ? -4.834 -12.912 -5.334 1.00 84.19 71 PRO A O 1
ATOM 551 N N . THR A 1 72 ? -5.851 -14.544 -6.479 1.00 85.94 72 THR A N 1
ATOM 552 C CA . THR A 1 72 ? -6.778 -14.908 -5.403 1.00 85.94 72 THR A CA 1
ATOM 553 C C . THR A 1 72 ? -6.061 -15.525 -4.201 1.00 85.94 72 THR A C 1
ATOM 555 O O . THR A 1 72 ? -6.481 -15.308 -3.068 1.00 85.94 72 THR A O 1
ATOM 558 N N . GLU A 1 73 ? -4.951 -16.229 -4.436 1.00 85.31 73 GLU A N 1
ATOM 559 C CA . GLU A 1 73 ? -4.161 -16.912 -3.407 1.00 85.31 73 GLU A CA 1
ATOM 560 C C . GLU A 1 73 ? -3.462 -15.944 -2.440 1.00 85.31 73 GLU A C 1
ATOM 562 O O . GLU A 1 73 ? -3.138 -16.320 -1.314 1.00 85.31 73 GLU A O 1
ATOM 567 N N . ASP A 1 74 ? -3.235 -14.700 -2.869 1.00 84.06 74 ASP A N 1
ATOM 568 C CA . ASP A 1 74 ? -2.541 -13.677 -2.084 1.00 84.06 74 ASP A CA 1
ATOM 569 C C . ASP A 1 74 ? -3.479 -12.826 -1.215 1.00 84.06 74 ASP A C 1
ATOM 571 O O . ASP A 1 74 ? -3.003 -11.994 -0.436 1.00 84.06 74 ASP A O 1
ATOM 575 N N . ASP A 1 75 ? -4.799 -13.009 -1.322 1.00 83.19 75 ASP A N 1
ATOM 576 C CA . ASP A 1 75 ? -5.781 -12.351 -0.460 1.00 83.19 75 ASP A CA 1
ATOM 577 C C . ASP A 1 75 ? -6.082 -13.211 0.773 1.00 83.19 75 ASP A C 1
ATOM 579 O O . ASP A 1 75 ? -6.908 -14.125 0.752 1.00 83.19 75 ASP A O 1
ATOM 583 N N . SER A 1 76 ? -5.445 -12.856 1.889 1.00 73.94 76 SER A N 1
ATOM 584 C CA . SER A 1 76 ? -5.612 -13.555 3.169 1.00 73.94 76 SER A CA 1
ATOM 585 C C . SER A 1 76 ? -7.005 -13.427 3.803 1.00 73.94 76 SER A C 1
ATOM 587 O O . SER A 1 76 ? -7.303 -14.161 4.744 1.00 73.94 76 SER A O 1
ATOM 589 N N . VAL A 1 77 ? -7.852 -12.498 3.340 1.00 80.38 77 VAL A N 1
ATOM 590 C CA . VAL A 1 77 ? -9.130 -12.172 3.993 1.00 80.38 77 VAL A CA 1
ATOM 591 C C . VAL A 1 77 ? -10.318 -12.647 3.180 1.00 80.38 77 VAL A C 1
ATOM 593 O O . VAL A 1 77 ? -11.206 -13.303 3.722 1.00 80.38 77 VAL A O 1
ATOM 596 N N . ARG A 1 78 ? -10.381 -12.276 1.900 1.00 81.69 78 ARG A N 1
ATOM 597 C CA . ARG A 1 78 ? -11.560 -12.565 1.073 1.00 81.69 78 ARG A CA 1
ATOM 598 C C . ARG A 1 78 ? -11.364 -13.802 0.220 1.00 81.69 78 ARG A C 1
ATOM 600 O O . ARG A 1 78 ? -12.362 -14.326 -0.268 1.00 81.69 78 ARG A O 1
ATOM 607 N N . ASN A 1 79 ? -10.118 -14.259 0.050 1.00 82.12 79 ASN A N 1
ATOM 608 C CA . ASN A 1 79 ? -9.761 -15.271 -0.940 1.00 82.12 79 ASN A CA 1
ATOM 609 C C . ASN A 1 79 ? -10.413 -14.928 -2.293 1.00 82.12 79 ASN A C 1
ATOM 611 O O . ASN A 1 79 ? -11.084 -15.751 -2.9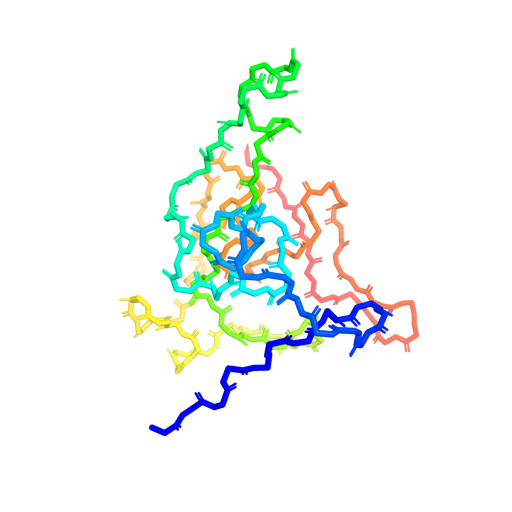18 1.00 82.12 79 ASN A O 1
ATOM 615 N N . GLN A 1 80 ? -10.308 -13.651 -2.676 1.00 79.56 80 GLN A N 1
ATOM 616 C CA . GLN A 1 80 ? -10.830 -13.077 -3.912 1.00 79.56 80 GLN A CA 1
ATOM 617 C C . GLN A 1 80 ? -9.733 -12.220 -4.540 1.00 79.56 80 GLN A C 1
ATOM 619 O O . GLN A 1 80 ? -8.894 -11.653 -3.848 1.00 79.56 80 GLN A O 1
ATOM 624 N N . CYS A 1 81 ? -9.714 -12.130 -5.869 1.00 82.12 81 CYS A N 1
ATOM 625 C CA . CYS A 1 81 ? -8.884 -11.123 -6.521 1.00 82.12 81 CYS A CA 1
ATOM 626 C C . CYS A 1 81 ? -9.483 -9.724 -6.296 1.00 82.12 81 CYS A C 1
ATOM 628 O O . CYS A 1 81 ? -10.677 -9.582 -6.020 1.00 82.12 81 CYS A O 1
ATOM 630 N N . LEU A 1 82 ? -8.668 -8.678 -6.452 1.00 86.62 82 LEU A N 1
ATOM 631 C CA . LEU A 1 82 ? -9.194 -7.313 -6.492 1.00 86.62 82 LEU A CA 1
ATOM 632 C C . LEU A 1 82 ? -10.095 -7.130 -7.717 1.00 86.62 82 LEU A C 1
ATOM 634 O O . LEU A 1 82 ? -9.641 -7.305 -8.851 1.00 86.62 82 LEU A O 1
ATOM 638 N N . LEU A 1 83 ? -11.349 -6.733 -7.495 1.00 87.25 83 LEU A N 1
ATOM 639 C CA . LEU A 1 83 ? -12.305 -6.544 -8.579 1.00 87.25 83 LEU A CA 1
ATOM 640 C C . LEU A 1 83 ? -12.139 -5.174 -9.246 1.00 87.25 83 LEU A C 1
ATOM 642 O O . LEU A 1 83 ? -11.886 -4.145 -8.611 1.00 87.25 83 LEU A O 1
ATOM 646 N N . VAL A 1 84 ? -12.331 -5.148 -10.565 1.00 89.38 84 VAL A N 1
ATOM 647 C CA . VAL A 1 84 ? -12.341 -3.903 -11.337 1.00 89.38 84 VAL A CA 1
ATOM 648 C C . VAL A 1 84 ? -13.522 -3.039 -10.892 1.00 89.38 84 VAL A C 1
ATOM 650 O O . VAL A 1 84 ? -14.658 -3.502 -10.844 1.00 89.38 84 VAL A O 1
ATOM 653 N N . GLY A 1 85 ? -13.252 -1.766 -10.598 1.00 89.38 85 GLY A N 1
ATOM 654 C CA . GLY A 1 85 ? -14.260 -0.812 -10.123 1.00 89.38 85 GLY A CA 1
ATOM 655 C C . GLY A 1 85 ? -14.350 -0.693 -8.600 1.00 89.38 85 GLY A C 1
ATOM 656 O O . GLY A 1 85 ? -15.071 0.178 -8.114 1.00 89.38 85 GLY A O 1
ATOM 657 N N . GLU A 1 86 ? -13.595 -1.495 -7.841 1.00 88.94 86 GLU A N 1
ATOM 658 C CA . GLU A 1 86 ? -13.455 -1.270 -6.403 1.00 88.94 86 GLU A CA 1
ATOM 659 C C . GLU A 1 86 ? -12.850 0.108 -6.106 1.00 88.94 86 GLU A C 1
ATOM 661 O O . GLU A 1 86 ? -11.967 0.614 -6.804 1.00 88.94 86 GLU A O 1
ATOM 666 N N . SER A 1 87 ? -13.347 0.725 -5.037 1.00 91.00 87 SER A N 1
ATOM 667 C CA . SER A 1 87 ? -12.865 2.011 -4.551 1.00 91.00 87 SER A CA 1
ATOM 668 C C . SER A 1 87 ? -12.699 1.973 -3.038 1.00 91.00 87 SER A C 1
ATOM 670 O O . SER A 1 87 ? -13.414 1.270 -2.324 1.00 91.00 87 SER A O 1
ATOM 672 N N . TRP A 1 88 ? -11.731 2.742 -2.544 1.00 89.56 88 TRP A N 1
ATOM 673 C CA . TRP A 1 88 ? -11.397 2.808 -1.124 1.00 89.56 88 TRP A CA 1
ATOM 674 C C . TRP A 1 88 ? -11.508 4.233 -0.609 1.00 89.56 88 TRP A C 1
ATOM 676 O O . TRP A 1 88 ? -11.289 5.200 -1.341 1.00 89.56 88 TRP A O 1
ATOM 686 N N . LYS A 1 89 ? -11.781 4.372 0.692 1.00 87.62 89 LYS A N 1
ATOM 687 C CA . LYS A 1 89 ? -12.008 5.678 1.320 1.00 87.62 89 LYS A CA 1
ATOM 688 C C . LYS A 1 89 ? -10.735 6.522 1.390 1.00 87.62 89 LYS A C 1
ATOM 690 O O . LYS A 1 89 ? -10.798 7.745 1.513 1.00 87.62 89 LYS A O 1
ATOM 695 N N . GLY A 1 90 ? -9.559 5.898 1.335 1.00 87.50 90 GLY A N 1
ATOM 696 C CA . GLY A 1 90 ? -8.300 6.630 1.335 1.00 87.50 90 GLY A CA 1
ATOM 697 C C . GLY A 1 90 ? -7.083 5.805 0.941 1.00 87.50 90 GLY A C 1
ATOM 698 O O . GLY A 1 90 ? -7.109 4.580 0.891 1.00 87.50 90 GLY A O 1
ATOM 699 N N . ARG A 1 91 ? -5.963 6.506 0.732 1.00 87.25 91 ARG A N 1
ATOM 700 C CA . ARG A 1 91 ? -4.700 5.918 0.253 1.00 87.25 91 ARG A CA 1
ATOM 701 C C . ARG A 1 91 ? -4.118 4.842 1.166 1.00 87.25 91 ARG A C 1
ATOM 703 O O . ARG A 1 91 ? -3.497 3.911 0.675 1.00 87.25 91 ARG A O 1
ATOM 710 N N . LEU A 1 92 ? -4.331 4.948 2.478 1.00 86.94 92 LEU A N 1
ATOM 711 C CA . LEU A 1 92 ? -3.883 3.915 3.415 1.00 86.94 92 LEU A CA 1
ATOM 712 C C . LEU A 1 92 ? -4.637 2.597 3.224 1.00 86.94 92 LEU A C 1
ATOM 714 O O . LEU A 1 92 ? -4.050 1.549 3.461 1.00 86.94 92 LEU A O 1
ATOM 718 N N . GLU A 1 93 ? -5.905 2.636 2.815 1.00 87.94 93 GLU A N 1
ATOM 719 C CA . GLU A 1 93 ? -6.685 1.430 2.516 1.00 87.94 93 GLU A CA 1
ATOM 720 C C . GLU A 1 93 ? -6.241 0.832 1.179 1.00 87.94 93 GLU A C 1
ATOM 722 O O . GLU A 1 93 ? -5.937 -0.355 1.137 1.00 87.94 93 GLU A O 1
ATOM 727 N N . CYS A 1 94 ? -6.044 1.659 0.141 1.00 89.94 94 CYS A N 1
ATOM 728 C CA . CYS A 1 94 ? -5.420 1.216 -1.117 1.00 89.94 94 CYS A CA 1
ATOM 729 C C . CYS A 1 94 ? -4.071 0.513 -0.880 1.00 89.94 94 CYS A C 1
ATOM 731 O O . CYS A 1 94 ? -3.743 -0.457 -1.557 1.00 89.94 94 CYS A O 1
ATOM 733 N N . TRP A 1 95 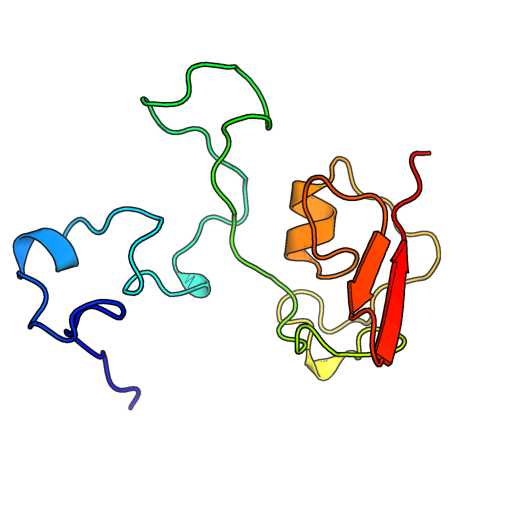? -3.303 0.999 0.099 1.00 87.56 95 TRP A N 1
ATOM 734 C CA . TRP A 1 95 ? -2.024 0.418 0.488 1.00 87.56 95 TRP A CA 1
ATOM 735 C C . TRP A 1 95 ? -2.149 -0.949 1.165 1.00 87.56 95 TRP A C 1
ATOM 737 O O . TRP A 1 95 ? -1.379 -1.855 0.860 1.00 87.56 95 TRP A O 1
ATOM 747 N N . GLN A 1 96 ? -3.123 -1.122 2.061 1.00 88.38 96 GLN A N 1
ATOM 748 C CA . GLN A 1 96 ? -3.358 -2.394 2.765 1.00 88.38 96 GLN A CA 1
ATOM 749 C C . GLN A 1 96 ? -3.737 -3.514 1.809 1.00 88.38 96 GLN A C 1
ATOM 751 O O . GLN A 1 96 ? -3.286 -4.645 1.974 1.00 88.38 96 GLN A O 1
ATOM 756 N N . TRP A 1 97 ? -4.535 -3.167 0.803 1.00 89.00 97 TRP A N 1
ATOM 757 C CA . TRP A 1 97 ? -4.956 -4.064 -0.265 1.00 89.00 97 TRP A CA 1
ATOM 758 C C . TRP A 1 97 ? -3.916 -4.210 -1.375 1.00 89.00 97 TRP A C 1
ATOM 760 O O . TRP A 1 97 ? -4.173 -4.897 -2.352 1.00 89.00 97 TRP A O 1
ATOM 770 N N . ARG A 1 98 ? -2.759 -3.541 -1.264 1.00 88.00 98 ARG A N 1
ATOM 771 C CA . ARG A 1 98 ? -1.704 -3.505 -2.292 1.00 88.00 98 ARG A CA 1
ATOM 772 C C . ARG A 1 98 ? -2.173 -3.073 -3.689 1.00 88.00 98 ARG A C 1
ATOM 774 O O . ARG A 1 98 ? -1.410 -3.183 -4.638 1.00 88.00 98 ARG A O 1
ATOM 781 N N . ALA A 1 99 ? -3.360 -2.478 -3.808 1.00 90.31 99 ALA A N 1
ATOM 782 C CA . ALA A 1 99 ? -3.833 -1.862 -5.045 1.00 90.31 99 ALA A CA 1
ATOM 783 C C . ALA A 1 99 ? -2.929 -0.686 -5.462 1.00 90.31 99 ALA A C 1
ATOM 785 O O . ALA A 1 99 ? -2.726 -0.425 -6.646 1.00 90.31 99 ALA A O 1
ATOM 786 N N . HIS A 1 100 ? -2.365 0.027 -4.476 1.00 90.44 100 HIS A N 1
ATOM 787 C CA . HIS A 1 100 ? -1.386 1.093 -4.696 1.00 90.44 100 HIS A CA 1
ATOM 788 C C . HIS A 1 100 ? -0.382 1.200 -3.544 1.00 90.44 100 HIS A C 1
ATOM 790 O O . HIS A 1 100 ? -0.764 1.403 -2.392 1.00 90.44 100 HIS A O 1
ATOM 796 N N . PHE A 1 101 ? 0.914 1.090 -3.846 1.00 84.81 101 PHE A N 1
ATOM 797 C CA . PHE A 1 101 ? 1.978 0.980 -2.838 1.00 84.81 101 PHE A CA 1
ATOM 798 C C . PHE A 1 101 ? 2.412 2.304 -2.179 1.00 84.81 101 PHE A C 1
ATOM 800 O O . PHE A 1 101 ? 2.622 2.331 -0.967 1.00 84.81 101 PHE A O 1
ATOM 807 N N . PRO A 1 102 ? 2.623 3.416 -2.898 1.00 84.75 102 PRO A N 1
ATOM 808 C CA . PRO A 1 102 ? 3.066 4.636 -2.245 1.00 84.75 102 PRO A CA 1
ATOM 809 C C . PRO A 1 102 ? 1.867 5.394 -1.647 1.00 84.75 102 PRO A C 1
ATOM 811 O O . PRO A 1 102 ? 0.956 5.789 -2.373 1.00 84.75 102 PRO A O 1
ATOM 814 N N . PRO A 1 103 ? 1.864 5.700 -0.336 1.00 80.38 103 PRO A N 1
ATOM 815 C CA . PRO A 1 103 ? 0.748 6.405 0.305 1.00 80.38 103 PRO A CA 1
ATOM 816 C C . PRO A 1 103 ? 0.618 7.880 -0.122 1.00 80.38 103 PRO A C 1
ATOM 818 O O . PRO A 1 103 ? -0.383 8.531 0.193 1.00 80.38 103 PRO A O 1
ATOM 821 N N . VAL A 1 104 ? 1.624 8.425 -0.814 1.00 83.12 104 VAL A N 1
ATOM 822 C CA . VAL A 1 104 ? 1.688 9.835 -1.230 1.00 83.12 104 VAL A CA 1
ATOM 823 C C . VAL A 1 104 ? 1.804 9.975 -2.747 1.00 83.12 104 VAL A C 1
ATOM 825 O O . VAL A 1 104 ? 1.063 10.765 -3.329 1.00 83.12 104 VAL A O 1
ATOM 828 N N . CYS A 1 105 ? 2.705 9.223 -3.385 1.00 86.25 105 CYS A N 1
ATOM 829 C CA . CYS A 1 105 ? 2.971 9.346 -4.819 1.00 86.25 105 CYS A CA 1
ATOM 830 C C . CYS A 1 105 ? 1.777 8.877 -5.660 1.00 86.25 105 CYS A C 1
ATOM 832 O O . CYS A 1 105 ? 1.082 7.934 -5.289 1.00 86.25 105 CYS A O 1
ATOM 834 N N . GLY A 1 106 ? 1.559 9.520 -6.809 1.00 89.25 106 GLY A N 1
ATOM 835 C CA . GLY A 1 106 ? 0.488 9.150 -7.740 1.00 89.25 106 GLY A CA 1
ATOM 836 C C . GLY A 1 106 ? 0.784 7.899 -8.570 1.00 89.25 106 GLY A C 1
ATOM 837 O O . GLY A 1 106 ? -0.149 7.271 -9.049 1.00 89.25 106 GLY A O 1
ATOM 838 N N . ILE A 1 107 ? 2.056 7.520 -8.717 1.00 91.00 107 ILE A N 1
ATOM 839 C CA . ILE A 1 107 ? 2.508 6.374 -9.519 1.00 91.00 107 ILE A CA 1
ATOM 840 C C . ILE A 1 107 ? 3.428 5.509 -8.653 1.00 91.00 107 ILE A C 1
ATOM 842 O O . ILE A 1 107 ? 4.270 6.040 -7.923 1.00 91.00 107 ILE A O 1
ATOM 846 N N . ALA A 1 108 ? 3.252 4.193 -8.727 1.00 91.00 108 ALA A N 1
ATOM 847 C CA . ALA A 1 108 ? 4.173 3.195 -8.203 1.00 91.00 108 ALA A CA 1
ATOM 848 C C . ALA A 1 108 ? 4.950 2.579 -9.369 1.00 91.00 108 ALA A C 1
ATOM 850 O O . ALA A 1 108 ? 4.356 2.210 -10.380 1.00 91.00 108 ALA A O 1
ATOM 851 N N . GLY A 1 109 ? 6.267 2.464 -9.248 1.00 89.69 109 GLY A N 1
ATOM 852 C CA . GLY A 1 109 ? 7.099 1.921 -10.313 1.00 89.69 109 GLY A CA 1
ATOM 853 C C . GLY A 1 109 ? 8.582 2.049 -10.015 1.00 89.69 109 GLY A C 1
ATOM 854 O O . GLY A 1 109 ? 8.983 2.696 -9.045 1.00 89.69 109 GLY A O 1
ATOM 855 N N . HIS A 1 110 ? 9.385 1.449 -10.883 1.00 88.25 110 HIS A N 1
ATOM 856 C CA . HIS A 1 110 ? 10.836 1.558 -10.866 1.00 88.25 110 HIS A CA 1
ATOM 857 C C . HIS A 1 110 ? 11.313 2.123 -12.204 1.00 88.25 110 HIS A C 1
ATOM 859 O O . HIS A 1 110 ? 10.885 1.651 -13.256 1.00 88.25 110 HIS A O 1
ATOM 865 N N . ALA A 1 111 ? 12.215 3.109 -12.178 1.00 91.31 111 ALA A N 1
ATOM 866 C CA . ALA A 1 111 ? 12.649 3.824 -13.382 1.00 91.31 111 ALA A CA 1
ATOM 867 C C . ALA A 1 111 ? 13.206 2.889 -14.472 1.00 91.31 111 ALA A C 1
ATOM 869 O O . ALA A 1 111 ? 12.953 3.104 -15.651 1.00 91.31 111 ALA A O 1
ATOM 870 N N . SER A 1 112 ? 13.911 1.827 -14.073 1.00 91.94 112 SER A N 1
ATOM 871 C CA . SER A 1 112 ? 14.523 0.864 -14.999 1.00 91.94 112 SER A CA 1
ATOM 872 C C . SER A 1 112 ? 13.607 -0.285 -15.434 1.00 91.94 112 SER A C 1
ATOM 874 O O . SER A 1 112 ? 14.048 -1.115 -16.218 1.00 91.94 112 SER A O 1
ATOM 876 N N . TYR A 1 113 ? 12.386 -0.394 -14.894 1.00 89.19 113 TYR A N 1
ATOM 877 C CA . TYR A 1 113 ? 11.513 -1.556 -15.133 1.00 89.19 113 TYR A CA 1
ATOM 878 C C . TYR A 1 113 ? 10.124 -1.165 -15.644 1.00 89.19 113 TYR A C 1
ATOM 880 O O . TYR A 1 113 ? 9.607 -1.788 -16.564 1.00 89.19 113 TYR A O 1
ATOM 888 N N . GLY A 1 114 ? 9.542 -0.094 -15.102 1.00 90.44 114 GLY A N 1
ATOM 889 C CA . GLY A 1 114 ? 8.253 0.427 -15.540 1.00 90.44 114 GLY A CA 1
ATOM 890 C C . GLY A 1 114 ? 7.357 0.879 -14.392 1.00 90.44 114 GLY A C 1
ATOM 891 O O . GLY A 1 114 ? 7.722 0.826 -13.213 1.00 90.44 114 GLY A O 1
ATOM 892 N N . ALA A 1 115 ? 6.164 1.343 -14.762 1.00 91.12 115 ALA A N 1
ATOM 893 C CA . ALA A 1 115 ? 5.102 1.689 -13.828 1.00 91.12 115 ALA A CA 1
ATOM 894 C C . ALA A 1 115 ? 4.226 0.461 -13.544 1.00 91.12 115 ALA A C 1
ATOM 896 O O . ALA A 1 115 ? 3.732 -0.177 -14.468 1.00 91.12 115 ALA A O 1
ATOM 897 N N . LEU A 1 116 ? 4.028 0.168 -12.262 1.00 90.81 116 LEU A N 1
ATOM 898 C CA . LEU A 1 116 ? 3.213 -0.936 -11.755 1.00 90.81 116 LEU A CA 1
ATOM 899 C C . LEU A 1 116 ? 1.740 -0.532 -11.669 1.00 90.81 116 LEU A C 1
ATOM 901 O O . LEU A 1 116 ? 0.856 -1.230 -12.155 1.00 90.81 116 LEU A O 1
ATOM 905 N N . CYS A 1 117 ? 1.478 0.617 -11.042 1.00 88.38 117 CYS A N 1
ATOM 906 C CA . CYS A 1 117 ? 0.130 1.140 -10.870 1.00 88.38 117 CYS A CA 1
ATOM 907 C C . CYS A 1 117 ? 0.122 2.664 -10.715 1.00 88.38 117 CYS A C 1
ATOM 909 O O . CYS A 1 117 ? 1.138 3.302 -10.423 1.00 88.38 117 CYS A O 1
ATOM 911 N N . ALA A 1 118 ? -1.053 3.251 -10.920 1.00 90.19 118 ALA A N 1
ATOM 912 C CA . ALA A 1 118 ? -1.302 4.667 -10.718 1.00 90.19 118 ALA A CA 1
ATOM 913 C C . ALA A 1 118 ? -2.595 4.860 -9.927 1.00 90.19 118 ALA A C 1
ATOM 915 O O . ALA A 1 118 ? -3.581 4.150 -10.123 1.00 90.19 118 ALA A O 1
ATOM 916 N N . LEU A 1 119 ? -2.596 5.849 -9.041 1.00 89.44 119 LEU A N 1
ATOM 917 C CA . LEU A 1 119 ? -3.740 6.176 -8.212 1.00 89.44 119 LEU A CA 1
ATOM 918 C C . LEU A 1 119 ? -4.580 7.272 -8.864 1.00 89.44 119 LEU A C 1
ATOM 920 O O . LEU A 1 119 ? -4.109 8.392 -9.076 1.00 89.44 119 LEU A O 1
ATOM 924 N N . ARG A 1 120 ? -5.866 6.987 -9.063 1.00 87.12 120 ARG A N 1
ATOM 925 C CA . ARG A 1 120 ? -6.870 7.973 -9.469 1.00 87.12 120 ARG A CA 1
ATOM 926 C C . ARG A 1 120 ? -7.729 8.374 -8.271 1.00 87.12 120 ARG A C 1
ATOM 928 O O . ARG A 1 120 ? -8.184 7.519 -7.519 1.00 87.12 120 ARG A O 1
ATOM 935 N N . ARG A 1 121 ? -7.953 9.680 -8.090 1.00 83.19 121 ARG A N 1
ATOM 936 C CA . ARG A 1 121 ? -8.998 10.178 -7.183 1.00 83.19 121 ARG A CA 1
ATOM 937 C C . ARG A 1 121 ? -10.317 10.203 -7.952 1.00 83.19 121 ARG A C 1
ATOM 939 O O . ARG A 1 121 ? -10.337 10.717 -9.072 1.00 83.19 121 ARG A O 1
ATOM 946 N N . LEU A 1 122 ? -11.341 9.594 -7.366 1.00 81.25 122 LEU A N 1
ATOM 947 C CA . LEU A 1 122 ? -12.722 9.649 -7.838 1.00 81.25 122 LEU A CA 1
ATOM 948 C C . LEU A 1 122 ? -13.425 10.872 -7.248 1.00 81.25 122 LEU A C 1
ATOM 950 O O . LEU A 1 122 ? -13.025 11.280 -6.130 1.00 81.25 122 LEU A O 1
#

Radius of gyration: 16.56 Å; Cα contacts (8 Å, |Δi|>4): 147; chains: 1; bounding box: 36×40×43 Å

Foldseek 3Di:
DDDQQCAFPPPRHRPDPVCLVPPDCPGPRDDLVNFAPDWDADPPDPDDDDPRTDAGRAQFDDDLPDADWRQLVRGNPPSDTDDPPDDDPALSVCCSPVVDPDRPDQWRDDPVPDTRDGDDDD

pLDDT: mean 78.18, std 12.86, range [33.41, 91.94]

Solvent-accessible surface area (backbone atoms only — not comparable to full-atom values): 7932 Å² total; per-residue (Å²): 141,78,87,78,71,59,40,36,85,85,77,63,45,74,57,52,66,73,49,70,77,59,52,56,87,87,35,86,78,58,51,59,82,78,37,50,86,59,71,43,67,53,95,81,38,89,50,81,69,77,84,44,33,48,85,46,27,60,48,39,73,70,62,95,83,59,72,77,81,58,56,37,89,40,24,78,79,75,60,45,50,77,60,90,86,71,84,66,98,43,51,69,53,32,34,22,60,55,71,37,72,50,74,79,56,56,61,33,64,43,96,92,80,43,76,63,42,70,68,80,86,130

Sequence (122 aa):
MGQRNRSCGTCRSVVRESMASNPRITCPLCLNEDRPEKAFTTERAKKPGNVNASSRRIFVTIPLDHFGPIPTEDDSVRNQCLLVGESWKGRLECWQWRAHFPPVCGIAGHASYGALCALRRL

Mean predicted aligned error: 10.38 Å